Protein AF-F5T0L3-F1 (afdb_monomer_lite)

Sequence (76 aa):
MHPNQMSETKLRIEYAERSWKYEFPECIEEALEDDYVLNHDLYKDGVFEFIAMWCFIHPDITPEFMLEKIREYKKT

pLDDT: mean 90.16, std 13.6, range [35.22, 97.88]

Secondary structure (DSSP, 8-state):
----PPPHHHHHHHHHHHHTTS---HHHHHHHHHHHHHHGGG--TTHHHHHHHHHHH-TT--HHHHHHHHHHHTT-

Foldseek 3Di:
DPPPLDDLVVQLVVLCVVQVVADADPQQSVLCSVCCSVPVVLPDPCLNVVLRVCCVVCVPDHNVNSVVVSVVVSVD

Organism: NCBI:txid1026882

Structure (mmCIF, N/CA/C/O backbone):
data_AF-F5T0L3-F1
#
_entry.id   AF-F5T0L3-F1
#
loop_
_atom_site.group_PDB
_atom_site.id
_atom_site.type_symbol
_atom_site.label_atom_id
_atom_site.label_alt_id
_atom_site.label_comp_id
_atom_site.label_asym_id
_atom_site.label_entity_id
_atom_site.label_seq_id
_atom_site.pdbx_PDB_ins_code
_atom_site.Cartn_x
_atom_site.Cartn_y
_atom_site.Cartn_z
_atom_site.occupancy
_atom_site.B_iso_or_equiv
_atom_site.auth_seq_id
_atom_site.auth_comp_id
_atom_site.auth_asym_id
_atom_site.auth_atom_id
_atom_site.pdbx_PDB_model_num
ATOM 1 N N . MET A 1 1 ? -18.865 13.562 20.835 1.00 35.22 1 MET A N 1
ATOM 2 C CA . MET A 1 1 ? -18.439 12.268 20.267 1.00 35.22 1 MET A CA 1
ATOM 3 C C . MET A 1 1 ? -17.244 12.554 19.379 1.00 35.22 1 MET A C 1
ATOM 5 O O . MET A 1 1 ? -17.426 13.221 18.371 1.00 35.22 1 MET A O 1
ATOM 9 N N . HIS A 1 2 ? -16.036 12.164 19.785 1.00 40.50 2 HIS A N 1
ATOM 10 C CA . HIS A 1 2 ? -14.905 12.177 18.858 1.00 40.50 2 HIS A CA 1
ATOM 11 C C . HIS A 1 2 ? -15.050 10.945 17.958 1.00 40.50 2 HIS A C 1
ATOM 13 O O . HIS A 1 2 ? -15.281 9.860 18.500 1.00 40.50 2 HIS A O 1
ATOM 19 N N . PRO A 1 3 ? -15.002 11.085 16.622 1.00 48.00 3 PRO A N 1
ATOM 20 C CA . PRO A 1 3 ? -14.931 9.927 15.745 1.00 48.00 3 PRO A CA 1
ATOM 21 C C . PRO A 1 3 ? -13.714 9.107 16.177 1.00 48.00 3 PRO A C 1
ATOM 23 O O . PRO A 1 3 ? -12.666 9.662 16.503 1.00 48.00 3 PRO A O 1
ATOM 26 N N . ASN A 1 4 ? -13.914 7.802 16.291 1.00 52.28 4 ASN A N 1
ATOM 27 C CA . ASN A 1 4 ? -12.994 6.834 16.870 1.00 52.28 4 ASN A CA 1
ATOM 28 C C . ASN A 1 4 ? -11.742 6.700 15.975 1.00 52.28 4 ASN A C 1
ATOM 30 O O . ASN A 1 4 ? -11.632 5.744 15.217 1.00 52.28 4 ASN A O 1
ATOM 34 N N . GLN A 1 5 ? -10.844 7.691 15.986 1.00 63.84 5 GLN A N 1
ATOM 35 C CA . GLN A 1 5 ? -9.583 7.627 15.249 1.00 63.84 5 GLN A CA 1
ATOM 36 C C . GLN A 1 5 ? -8.743 6.508 15.859 1.00 63.84 5 GLN A C 1
ATOM 38 O O . GLN A 1 5 ? -8.403 6.541 17.045 1.00 63.84 5 GLN A O 1
ATOM 43 N N . MET A 1 6 ? -8.450 5.485 15.059 1.00 75.69 6 MET A N 1
ATOM 44 C CA . MET A 1 6 ? -7.508 4.452 15.464 1.00 75.69 6 MET A CA 1
ATOM 45 C C . MET A 1 6 ? -6.134 5.087 15.676 1.00 75.69 6 MET A C 1
ATOM 47 O O . MET A 1 6 ? -5.737 5.988 14.942 1.00 75.69 6 MET A O 1
ATOM 51 N N . SER A 1 7 ? -5.409 4.639 16.701 1.00 90.12 7 SER A N 1
ATOM 52 C CA . SER A 1 7 ? -4.028 5.079 16.897 1.00 90.12 7 SER A CA 1
ATOM 53 C C . SER A 1 7 ? -3.160 4.594 15.737 1.00 90.12 7 SER A C 1
ATOM 55 O O . SER A 1 7 ? -3.409 3.514 15.206 1.00 90.12 7 SER A O 1
ATOM 57 N N . GLU A 1 8 ? -2.100 5.330 15.404 1.00 94.19 8 GLU A N 1
ATOM 58 C CA . GLU A 1 8 ? -1.148 4.959 14.345 1.00 94.19 8 GLU A CA 1
ATOM 59 C C . GLU A 1 8 ? -0.687 3.498 14.452 1.00 94.19 8 GLU A C 1
ATOM 61 O O . GLU A 1 8 ? -0.778 2.746 13.490 1.00 94.19 8 GLU A O 1
ATOM 66 N N . THR A 1 9 ? -0.309 3.045 15.651 1.00 95.06 9 THR A N 1
ATOM 67 C CA . THR A 1 9 ? 0.087 1.647 15.885 1.00 95.06 9 THR A CA 1
ATOM 68 C C . THR A 1 9 ? -0.992 0.641 15.479 1.00 95.06 9 THR A C 1
ATOM 70 O O . THR A 1 9 ? -0.668 -0.419 14.960 1.00 95.06 9 THR A O 1
ATOM 73 N N . LYS A 1 10 ? -2.278 0.952 15.698 1.00 96.44 10 LYS A N 1
ATOM 74 C CA . LYS A 1 10 ? -3.378 0.061 15.298 1.00 96.44 10 LYS A CA 1
ATOM 75 C C . LYS A 1 10 ? -3.534 0.025 13.784 1.00 96.44 10 LYS A C 1
ATOM 77 O O . LYS A 1 10 ? -3.784 -1.045 13.253 1.00 96.44 10 LYS A O 1
ATOM 82 N N . LEU A 1 11 ? -3.366 1.165 13.115 1.00 96.44 11 LEU A N 1
ATOM 83 C CA . LEU A 1 11 ? -3.416 1.248 11.655 1.00 96.44 11 LEU A CA 1
ATOM 84 C C . LEU A 1 11 ? -2.260 0.479 11.010 1.00 96.44 11 LEU A C 1
ATOM 86 O O . LEU A 1 11 ? -2.499 -0.256 10.064 1.00 96.44 11 LEU A O 1
ATOM 90 N N . ARG A 1 12 ? -1.042 0.574 11.556 1.00 97.06 12 ARG A N 1
ATOM 91 C CA . ARG A 1 12 ? 0.117 -0.200 11.076 1.00 97.06 12 ARG A CA 1
ATOM 92 C C . ARG A 1 12 ? -0.055 -1.711 11.295 1.00 97.06 12 ARG A C 1
ATOM 94 O O . ARG A 1 12 ? 0.253 -2.499 10.409 1.00 97.06 12 ARG A O 1
ATOM 101 N N . ILE A 1 13 ? -0.610 -2.125 12.443 1.00 97.19 13 ILE A N 1
ATOM 102 C CA . ILE A 1 13 ? -0.956 -3.539 12.689 1.00 97.19 13 ILE A CA 1
ATOM 103 C C . ILE A 1 13 ? -2.021 -4.017 11.698 1.00 97.19 13 ILE A C 1
ATOM 105 O O . ILE A 1 13 ? -1.847 -5.061 11.080 1.00 97.19 13 ILE A O 1
ATOM 109 N N . GLU A 1 14 ? -3.102 -3.253 11.523 1.00 96.00 14 GLU A N 1
ATOM 110 C CA . GLU A 1 14 ? -4.163 -3.597 10.573 1.00 96.00 14 GLU A CA 1
ATOM 111 C C . GLU A 1 14 ? -3.620 -3.677 9.140 1.00 96.00 14 GLU A C 1
ATOM 113 O O . GLU A 1 14 ? -3.947 -4.607 8.409 1.00 96.00 14 GLU A O 1
ATOM 118 N N . TYR A 1 15 ? -2.763 -2.737 8.741 1.00 96.75 15 TYR A N 1
ATOM 119 C CA . TYR A 1 15 ? -2.090 -2.763 7.450 1.00 96.75 15 TYR A CA 1
ATOM 120 C C . TYR A 1 15 ? -1.331 -4.081 7.255 1.00 96.75 15 TYR A C 1
ATOM 122 O O . TYR A 1 15 ? -1.619 -4.796 6.296 1.00 96.75 15 TYR A O 1
ATOM 130 N N . ALA A 1 16 ? -0.471 -4.462 8.207 1.00 96.00 16 ALA A N 1
ATOM 131 C CA . ALA A 1 16 ? 0.270 -5.721 8.152 1.00 96.00 16 ALA A CA 1
ATOM 132 C C . ALA A 1 16 ? -0.665 -6.945 8.071 1.00 96.00 16 ALA A C 1
ATOM 134 O O . ALA A 1 16 ? -0.438 -7.857 7.278 1.00 96.00 16 ALA A O 1
ATOM 135 N N . GLU A 1 17 ? -1.764 -6.960 8.833 1.00 96.19 17 GLU A N 1
ATOM 136 C CA . GLU A 1 17 ? -2.781 -8.023 8.784 1.00 96.19 17 GLU A CA 1
ATOM 137 C C . GLU A 1 17 ? -3.540 -8.094 7.451 1.00 96.19 17 GLU A C 1
ATOM 139 O O . GLU A 1 17 ? -4.107 -9.137 7.113 1.00 96.19 17 GLU A O 1
ATOM 144 N N . ARG A 1 18 ? -3.583 -7.007 6.679 1.00 95.19 18 ARG A N 1
ATOM 145 C CA . ARG A 1 18 ? -4.269 -6.954 5.381 1.00 95.19 18 ARG A CA 1
ATOM 146 C C . ARG A 1 18 ? -3.317 -7.178 4.208 1.00 95.19 18 ARG A C 1
ATOM 148 O O . ARG A 1 18 ? -3.756 -7.725 3.191 1.00 95.19 18 ARG A O 1
ATOM 155 N N . SER A 1 19 ? -2.045 -6.809 4.354 1.00 95.69 19 SER A N 1
ATOM 156 C CA . SER A 1 19 ? -1.016 -6.949 3.322 1.00 95.69 19 SER A CA 1
ATOM 157 C C . SER A 1 19 ? -0.243 -8.272 3.388 1.00 95.69 19 SER A C 1
ATOM 159 O O . SER A 1 19 ? 0.259 -8.685 2.351 1.00 95.69 19 SER A O 1
ATOM 161 N N . TRP A 1 20 ? -0.223 -9.001 4.519 1.00 94.62 20 TRP A N 1
ATOM 162 C CA . TRP A 1 20 ? 0.685 -10.151 4.764 1.00 94.62 20 TRP A CA 1
ATOM 163 C C . TRP A 1 20 ? 0.764 -11.239 3.681 1.00 94.62 20 TRP A C 1
ATOM 165 O O . TRP A 1 20 ? 1.743 -11.979 3.624 1.00 94.62 20 TRP A O 1
ATOM 175 N N . LYS A 1 21 ? -0.291 -11.415 2.878 1.00 95.06 21 LYS A N 1
ATOM 176 C CA . LYS A 1 21 ? -0.352 -12.439 1.823 1.00 95.06 21 LYS A CA 1
ATOM 177 C C . LYS A 1 21 ? 0.206 -11.963 0.478 1.00 95.06 21 LYS A C 1
ATOM 179 O O . LYS A 1 21 ? 0.229 -12.747 -0.470 1.00 95.06 21 LYS A O 1
ATOM 184 N N . TYR A 1 22 ? 0.559 -10.689 0.375 1.00 94.75 22 TYR A N 1
ATOM 185 C CA . TYR A 1 22 ? 1.122 -10.069 -0.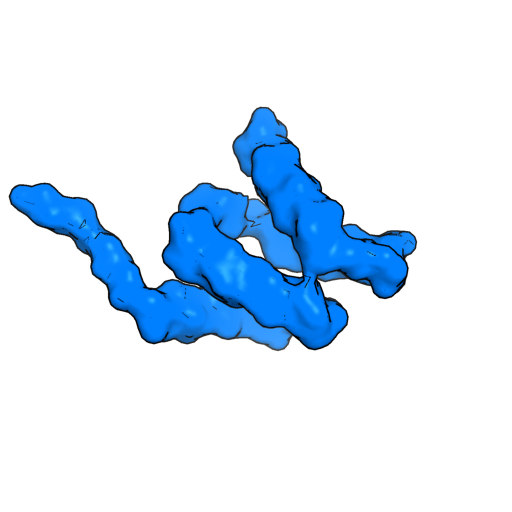812 1.00 94.75 22 TYR A CA 1
ATOM 186 C C . TYR A 1 22 ? 2.594 -9.756 -0.568 1.00 94.75 22 TYR A C 1
ATOM 188 O O . TYR A 1 22 ? 3.005 -9.472 0.552 1.00 94.75 22 TYR A O 1
ATOM 196 N N . GLU A 1 23 ? 3.381 -9.817 -1.634 1.00 91.19 23 GLU A N 1
ATOM 197 C CA . GLU A 1 23 ? 4.801 -9.494 -1.603 1.00 91.19 23 GLU A CA 1
ATOM 198 C C . GLU A 1 23 ? 5.003 -8.234 -2.446 1.00 91.19 23 GLU A C 1
ATOM 200 O O . GLU A 1 23 ? 4.914 -8.278 -3.677 1.00 91.19 23 GLU A O 1
ATOM 205 N N . PHE A 1 24 ? 5.186 -7.093 -1.779 1.00 94.56 24 PHE A N 1
ATOM 206 C CA . PHE A 1 24 ? 5.472 -5.821 -2.436 1.00 94.56 24 PHE A CA 1
ATOM 207 C C . PHE A 1 24 ? 6.978 -5.532 -2.400 1.00 94.56 24 PHE A C 1
ATOM 209 O O . PHE A 1 24 ? 7.669 -5.953 -1.469 1.00 94.56 24 PHE A O 1
ATOM 216 N N . PRO A 1 25 ? 7.519 -4.804 -3.393 1.00 94.94 25 PRO A N 1
ATOM 217 C CA . PRO A 1 25 ? 8.865 -4.255 -3.284 1.00 94.94 25 PRO A CA 1
ATOM 218 C C . PRO A 1 25 ? 8.995 -3.397 -2.018 1.00 94.94 25 PRO A C 1
ATOM 220 O O . PRO A 1 25 ? 8.084 -2.635 -1.709 1.00 94.94 25 PRO A O 1
ATOM 223 N N . GLU A 1 26 ? 10.132 -3.473 -1.324 1.00 95.00 26 GLU A N 1
ATOM 224 C CA . GLU A 1 26 ? 10.359 -2.799 -0.029 1.00 95.00 26 GLU A CA 1
ATOM 225 C C . GLU A 1 26 ? 10.015 -1.299 -0.065 1.00 95.00 26 GLU A C 1
ATOM 227 O O . GLU A 1 26 ? 9.269 -0.811 0.777 1.00 95.00 26 GLU A O 1
ATOM 232 N N . CYS A 1 27 ? 10.454 -0.580 -1.104 1.00 95.56 27 CYS A N 1
ATOM 233 C CA . CYS A 1 27 ? 10.156 0.847 -1.256 1.00 95.56 27 CYS A CA 1
ATOM 234 C C . CYS A 1 27 ? 8.662 1.149 -1.466 1.00 95.56 27 CYS A C 1
ATOM 236 O O . CYS A 1 27 ? 8.198 2.241 -1.139 1.00 95.56 27 CYS A O 1
ATOM 238 N N . ILE A 1 28 ? 7.911 0.203 -2.037 1.00 97.06 28 ILE A N 1
ATOM 239 C CA . ILE A 1 28 ? 6.462 0.308 -2.198 1.00 97.06 28 ILE A CA 1
ATOM 240 C C . ILE A 1 28 ? 5.787 0.010 -0.859 1.00 97.06 28 ILE A C 1
ATOM 242 O O . ILE A 1 28 ? 4.945 0.795 -0.444 1.00 97.06 28 ILE A O 1
ATOM 246 N N . GLU A 1 29 ? 6.180 -1.065 -0.170 1.00 96.94 29 GLU A N 1
ATOM 247 C CA . GLU A 1 29 ? 5.648 -1.448 1.147 1.00 96.94 29 GLU A CA 1
ATOM 248 C C . GLU A 1 29 ? 5.726 -0.288 2.151 1.00 96.94 29 GLU A C 1
ATOM 250 O O . GLU A 1 29 ? 4.708 0.084 2.730 1.00 96.94 29 GLU A O 1
ATOM 255 N N . GLU A 1 30 ? 6.899 0.342 2.292 1.00 96.62 30 GLU A N 1
ATOM 256 C CA . GLU A 1 30 ? 7.096 1.478 3.206 1.00 96.62 30 GLU A CA 1
ATOM 257 C C . GLU A 1 30 ? 6.146 2.644 2.886 1.00 96.62 30 GLU A C 1
ATOM 259 O O . GLU A 1 30 ? 5.489 3.199 3.770 1.00 96.62 30 GLU A O 1
ATOM 264 N N . ALA A 1 31 ? 6.019 2.991 1.602 1.00 97.88 31 ALA A N 1
ATOM 265 C CA . ALA A 1 31 ? 5.158 4.085 1.168 1.00 97.88 31 ALA A CA 1
ATOM 266 C C . ALA A 1 31 ? 3.664 3.774 1.344 1.00 97.88 31 ALA A C 1
ATOM 268 O O . ALA A 1 31 ? 2.878 4.680 1.632 1.00 97.88 31 ALA A O 1
ATOM 269 N N . LEU A 1 32 ? 3.265 2.513 1.166 1.00 97.69 32 LEU A N 1
ATOM 270 C CA . LEU A 1 32 ? 1.894 2.062 1.382 1.00 97.69 32 LEU A CA 1
ATOM 271 C C . LEU A 1 32 ? 1.537 2.055 2.863 1.00 97.69 32 LEU A C 1
ATOM 273 O O . LEU A 1 32 ? 0.441 2.489 3.201 1.00 97.69 32 LEU A O 1
ATOM 277 N N . GLU A 1 33 ? 2.430 1.595 3.739 1.00 97.75 33 GLU A N 1
ATOM 278 C CA . GLU A 1 33 ? 2.191 1.598 5.183 1.00 97.75 33 GLU A CA 1
ATOM 279 C C . GLU A 1 33 ? 1.986 3.033 5.696 1.00 97.75 33 GLU A C 1
ATOM 281 O O . GLU A 1 33 ? 1.004 3.319 6.392 1.00 97.75 33 GLU A O 1
ATOM 286 N N . ASP A 1 34 ? 2.859 3.959 5.296 1.00 97.62 34 ASP A N 1
ATOM 287 C CA . ASP A 1 34 ? 2.754 5.370 5.675 1.00 97.62 34 ASP A CA 1
ATOM 288 C C . ASP A 1 34 ? 1.498 6.039 5.092 1.00 97.62 34 ASP A C 1
ATOM 290 O O . ASP A 1 34 ? 0.782 6.758 5.802 1.00 97.62 34 ASP A O 1
ATOM 294 N N . ASP A 1 35 ? 1.173 5.787 3.820 1.00 97.44 35 ASP A N 1
ATOM 295 C CA . ASP A 1 35 ? -0.054 6.314 3.215 1.00 97.44 35 ASP A CA 1
ATOM 296 C C . ASP A 1 35 ? -1.307 5.669 3.827 1.00 97.44 35 ASP A C 1
ATOM 298 O O . ASP A 1 35 ? -2.304 6.365 4.010 1.00 97.44 35 ASP A O 1
ATOM 302 N N . TYR A 1 36 ? -1.266 4.401 4.244 1.00 96.69 36 TYR A N 1
ATOM 303 C CA . TYR A 1 36 ? -2.365 3.737 4.948 1.00 96.69 36 TYR A CA 1
ATOM 304 C C . TYR A 1 36 ? -2.666 4.423 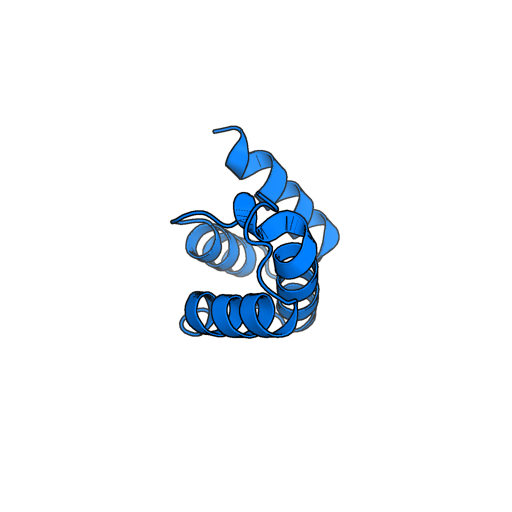6.279 1.00 96.69 36 TYR A C 1
ATOM 306 O O . TYR A 1 36 ? -3.825 4.709 6.573 1.00 96.69 36 TYR A O 1
ATOM 314 N N . VAL A 1 37 ? -1.646 4.761 7.071 1.00 96.25 37 VAL A N 1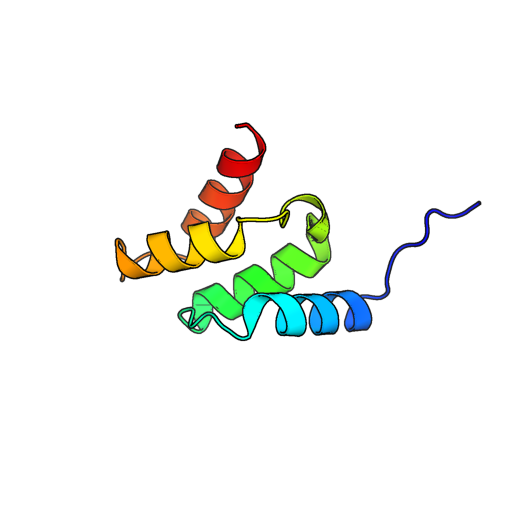
ATOM 315 C CA . VAL A 1 37 ? -1.837 5.483 8.341 1.00 96.25 37 VAL A CA 1
ATOM 316 C C . VAL A 1 37 ? -2.571 6.813 8.126 1.00 96.25 37 VAL A C 1
ATOM 318 O O . VAL A 1 37 ? -3.438 7.182 8.922 1.00 96.25 37 VAL A O 1
ATOM 321 N N . LEU A 1 38 ? -2.261 7.527 7.042 1.00 95.31 38 LEU A N 1
ATOM 322 C CA . LEU A 1 38 ? -2.856 8.830 6.734 1.00 95.31 38 LEU A CA 1
ATOM 323 C C . LEU A 1 38 ? -4.216 8.721 6.030 1.00 95.31 38 LEU A C 1
ATOM 325 O O . LEU A 1 38 ? -5.095 9.558 6.239 1.00 95.31 38 LEU A O 1
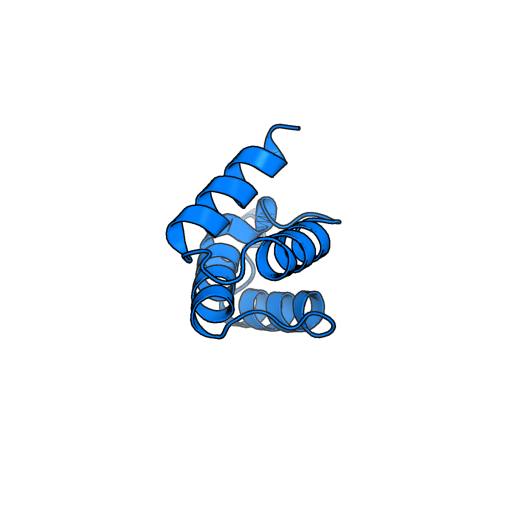ATOM 329 N N . ASN A 1 39 ? -4.391 7.697 5.199 1.00 94.62 39 ASN A N 1
ATOM 330 C CA . ASN A 1 39 ? -5.451 7.596 4.205 1.00 94.62 39 ASN A CA 1
ATOM 331 C C . ASN A 1 39 ? -6.133 6.214 4.199 1.00 94.62 39 ASN A C 1
ATOM 333 O O . ASN A 1 39 ? -6.610 5.784 3.151 1.00 94.62 39 ASN A O 1
ATOM 337 N N . HIS A 1 40 ? -6.225 5.519 5.341 1.00 93.00 40 HIS A N 1
ATOM 338 C CA . HIS A 1 40 ? -6.759 4.144 5.429 1.00 93.00 40 HIS A CA 1
ATOM 339 C C . HIS A 1 40 ? -8.117 3.933 4.727 1.00 93.00 40 HIS A C 1
ATOM 341 O O . HIS A 1 40 ? -8.351 2.882 4.136 1.00 93.00 40 HIS A O 1
ATOM 347 N N . ASP A 1 41 ? -8.982 4.955 4.681 1.00 91.38 41 ASP A N 1
ATOM 348 C CA . ASP A 1 41 ? -10.264 4.949 3.954 1.00 91.38 41 ASP A CA 1
ATOM 349 C C . ASP A 1 41 ? -10.139 4.760 2.423 1.00 91.38 41 ASP A C 1
ATOM 351 O O . ASP A 1 41 ? -11.146 4.551 1.729 1.00 91.38 41 ASP A O 1
ATOM 355 N N . LEU A 1 42 ? -8.936 4.920 1.859 1.00 92.44 42 LEU A N 1
ATOM 356 C CA . LEU A 1 42 ? -8.621 4.612 0.460 1.00 92.44 42 LEU A CA 1
ATOM 357 C C . LEU A 1 42 ? -8.423 3.111 0.243 1.00 92.44 42 LEU A C 1
ATOM 359 O O . LEU A 1 42 ? -8.750 2.611 -0.830 1.00 92.44 42 LEU A O 1
ATOM 363 N N . TYR A 1 43 ? -7.953 2.393 1.259 1.00 93.50 43 TYR A N 1
ATOM 364 C CA . TYR A 1 43 ? -7.561 0.991 1.186 1.00 93.50 43 TYR A CA 1
ATOM 365 C C . TYR A 1 43 ? -8.755 0.092 1.487 1.00 93.50 43 TYR A C 1
ATOM 367 O O . TYR A 1 43 ? -8.818 -0.587 2.510 1.00 93.50 43 TYR A O 1
ATOM 375 N N . LYS A 1 44 ? -9.749 0.103 0.602 1.00 88.38 44 LYS A N 1
ATOM 376 C CA . LYS A 1 44 ? -10.913 -0.791 0.680 1.00 88.38 44 LYS A CA 1
ATOM 377 C C . LYS A 1 44 ? -10.591 -2.176 0.115 1.00 88.38 44 LYS A C 1
ATOM 379 O O . LYS A 1 44 ? -9.470 -2.448 -0.316 1.00 88.38 44 LYS A O 1
ATOM 384 N N . ASP A 1 45 ? -11.579 -3.060 0.138 1.00 85.12 45 ASP A N 1
ATOM 385 C CA . ASP A 1 45 ? -11.459 -4.401 -0.427 1.00 85.12 45 ASP A CA 1
ATOM 386 C C . ASP A 1 45 ? -10.967 -4.347 -1.883 1.00 85.12 45 ASP A C 1
ATOM 388 O O . ASP A 1 45 ? -11.379 -3.498 -2.674 1.00 85.12 45 ASP A O 1
ATOM 392 N N . GLY A 1 46 ? -10.035 -5.237 -2.221 1.00 90.38 46 GLY A N 1
ATOM 393 C CA . GLY A 1 46 ? -9.433 -5.328 -3.554 1.00 90.38 46 GLY A CA 1
ATOM 394 C C . GLY A 1 46 ? -8.250 -4.388 -3.818 1.00 90.38 46 GLY A C 1
ATOM 395 O O . GLY A 1 46 ? -7.500 -4.646 -4.752 1.00 90.38 46 GLY A O 1
ATOM 396 N N . VAL A 1 47 ? -7.998 -3.362 -2.993 1.00 95.25 47 VAL A N 1
ATOM 397 C CA . VAL A 1 47 ? -6.868 -2.433 -3.225 1.00 95.25 47 VAL A CA 1
ATOM 398 C C . VAL A 1 47 ? -5.517 -3.146 -3.165 1.00 95.25 47 VAL A C 1
ATOM 400 O O . VAL A 1 47 ? -4.688 -2.956 -4.046 1.00 95.25 47 VAL A O 1
ATOM 403 N N . PHE A 1 48 ? -5.299 -4.022 -2.185 1.00 95.81 48 PHE A N 1
ATOM 404 C CA . PHE A 1 48 ? -4.040 -4.770 -2.091 1.00 95.81 48 PHE A CA 1
ATOM 405 C C . PHE A 1 48 ? -3.848 -5.781 -3.231 1.00 95.81 48 PHE A C 1
ATOM 407 O O . PHE A 1 48 ? -2.725 -6.000 -3.674 1.00 95.81 48 PHE A O 1
ATOM 414 N N . GLU A 1 49 ? -4.936 -6.353 -3.754 1.00 95.19 49 GLU A N 1
ATOM 415 C CA . GLU A 1 49 ? -4.882 -7.221 -4.937 1.00 95.19 49 GLU A CA 1
ATOM 416 C C . GLU A 1 49 ? -4.538 -6.415 -6.196 1.00 95.19 49 GLU A C 1
ATOM 418 O O . GLU A 1 49 ? -3.685 -6.823 -6.983 1.00 95.19 49 GLU A O 1
ATOM 423 N N . PHE A 1 50 ? -5.137 -5.229 -6.343 1.00 95.25 50 PHE A N 1
ATOM 424 C CA . PHE A 1 50 ? -4.786 -4.269 -7.383 1.00 95.25 50 PHE A CA 1
ATOM 425 C C . PHE A 1 50 ? -3.300 -3.890 -7.312 1.00 95.25 50 PHE A C 1
ATOM 427 O O . PHE A 1 50 ? -2.604 -4.005 -8.317 1.00 95.25 50 PHE A O 1
ATOM 434 N N . ILE A 1 51 ? -2.790 -3.514 -6.136 1.00 96.06 51 ILE A N 1
ATOM 435 C CA . ILE A 1 51 ? -1.373 -3.169 -5.936 1.00 96.06 51 ILE A CA 1
ATOM 436 C C . ILE A 1 51 ? -0.472 -4.342 -6.339 1.00 96.06 51 ILE A C 1
ATOM 438 O O . ILE A 1 51 ? 0.440 -4.153 -7.142 1.00 96.06 51 ILE A O 1
ATOM 442 N N . ALA A 1 52 ? -0.758 -5.555 -5.851 1.00 95.31 52 ALA A N 1
ATOM 443 C CA . ALA A 1 52 ? 0.023 -6.750 -6.174 1.00 95.31 52 ALA A CA 1
ATOM 444 C C . ALA A 1 52 ? 0.089 -7.001 -7.688 1.00 95.31 52 ALA A C 1
ATOM 446 O O . ALA A 1 52 ? 1.162 -7.244 -8.243 1.00 95.31 52 ALA A O 1
ATOM 447 N N . MET A 1 53 ? -1.054 -6.890 -8.371 1.00 95.12 53 MET A N 1
ATOM 448 C CA . MET A 1 53 ? -1.134 -7.023 -9.824 1.00 95.12 53 MET A CA 1
ATOM 449 C C . MET A 1 53 ? -0.301 -5.947 -10.536 1.00 95.12 53 MET A C 1
ATOM 451 O O . MET A 1 53 ? 0.402 -6.257 -11.498 1.00 95.12 53 MET A O 1
ATOM 455 N N . TRP A 1 54 ? -0.345 -4.695 -10.078 1.00 95.25 54 TRP A N 1
ATOM 456 C CA . TRP A 1 54 ? 0.435 -3.618 -10.687 1.00 95.25 54 TRP A CA 1
ATOM 457 C C . TRP A 1 54 ? 1.937 -3.790 -10.482 1.00 95.25 54 TRP A C 1
ATOM 459 O O . TRP A 1 54 ? 2.675 -3.645 -11.452 1.00 95.25 54 TRP A O 1
ATOM 469 N N . CYS A 1 55 ? 2.390 -4.147 -9.278 1.00 94.81 55 CYS A N 1
ATOM 470 C CA . CYS A 1 55 ? 3.800 -4.456 -9.024 1.00 94.81 55 CYS A CA 1
ATOM 471 C C . CYS A 1 55 ? 4.290 -5.626 -9.889 1.00 94.81 55 CYS A C 1
ATOM 473 O O . CYS A 1 55 ? 5.423 -5.609 -10.362 1.00 94.81 55 CYS A O 1
ATOM 475 N N . PHE A 1 56 ? 3.431 -6.617 -10.150 1.00 94.19 56 PHE A N 1
ATOM 476 C CA . PHE A 1 56 ? 3.766 -7.739 -11.024 1.00 94.19 56 PHE A CA 1
ATOM 477 C C . PHE A 1 56 ? 3.916 -7.331 -12.500 1.00 94.19 56 PHE A C 1
ATOM 479 O O . PHE A 1 56 ? 4.829 -7.794 -13.182 1.00 94.19 56 PHE A O 1
ATOM 486 N N . ILE A 1 57 ? 3.029 -6.471 -13.012 1.00 95.00 57 ILE A N 1
ATOM 487 C CA . ILE A 1 57 ? 3.044 -6.031 -14.422 1.00 95.00 57 ILE A CA 1
ATOM 488 C C . ILE A 1 57 ? 4.108 -4.945 -14.663 1.00 95.00 57 ILE A C 1
ATOM 490 O O . ILE A 1 57 ? 4.675 -4.862 -15.754 1.00 95.00 57 ILE A O 1
ATOM 494 N N . HIS A 1 58 ? 4.387 -4.123 -13.652 1.00 93.88 58 HIS A N 1
ATOM 495 C CA . HIS A 1 58 ? 5.306 -2.990 -13.708 1.00 93.88 58 HIS A CA 1
ATOM 496 C C . HIS A 1 58 ? 6.384 -3.126 -12.622 1.00 93.88 58 HIS A C 1
ATOM 498 O O . HIS A 1 58 ? 6.272 -2.494 -11.574 1.00 93.88 58 HIS A O 1
ATOM 504 N N . PRO A 1 59 ? 7.446 -3.916 -12.860 1.00 88.94 59 PRO A N 1
ATOM 505 C CA . PRO A 1 59 ? 8.488 -4.153 -11.858 1.00 88.94 59 PRO A CA 1
ATOM 506 C C . PRO A 1 59 ? 9.275 -2.886 -11.483 1.00 88.94 59 PRO A C 1
ATOM 508 O O . PRO A 1 59 ? 9.789 -2.799 -10.374 1.00 88.94 59 PRO A O 1
ATOM 511 N N . ASP A 1 60 ? 9.323 -1.889 -12.373 1.00 93.00 60 ASP A N 1
ATOM 512 C CA . ASP A 1 60 ? 10.000 -0.602 -12.153 1.00 93.00 60 ASP A CA 1
ATOM 513 C C . ASP A 1 60 ? 9.055 0.490 -11.611 1.00 93.00 60 ASP A C 1
ATOM 515 O O . ASP A 1 60 ? 9.329 1.687 -11.738 1.00 93.00 60 ASP A O 1
ATOM 519 N N . ILE A 1 61 ? 7.892 0.106 -11.072 1.00 94.94 61 ILE A N 1
ATOM 520 C CA . ILE A 1 61 ? 6.924 1.059 -10.526 1.00 94.94 61 ILE A CA 1
ATOM 521 C C . ILE A 1 61 ? 7.526 1.824 -9.345 1.00 94.94 61 ILE A C 1
ATOM 523 O O . ILE A 1 61 ? 8.135 1.238 -8.453 1.00 94.94 61 ILE A O 1
ATOM 527 N N . THR A 1 62 ? 7.344 3.145 -9.332 1.00 97.12 62 THR A N 1
ATOM 528 C CA . THR A 1 62 ? 7.792 3.975 -8.211 1.00 97.12 62 THR A CA 1
ATOM 529 C C . THR A 1 62 ? 6.698 4.087 -7.147 1.00 97.12 62 THR A C 1
ATOM 531 O O . THR A 1 62 ? 5.506 3.982 -7.476 1.00 97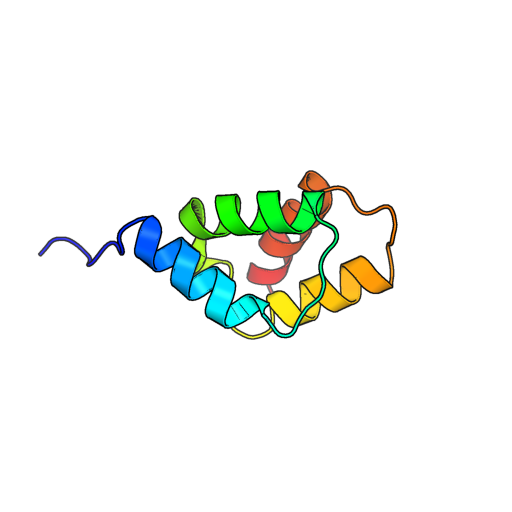.12 62 THR A O 1
ATOM 534 N N . PRO A 1 63 ? 7.066 4.349 -5.880 1.00 97.75 63 PRO A N 1
ATOM 535 C CA . PRO A 1 63 ? 6.095 4.573 -4.814 1.00 97.75 63 PRO A CA 1
ATOM 536 C C . PRO A 1 63 ? 5.089 5.679 -5.141 1.00 97.75 63 PRO A C 1
ATOM 538 O O . PRO A 1 63 ? 3.884 5.502 -4.966 1.00 97.75 63 PRO A O 1
ATOM 541 N N . GLU A 1 64 ? 5.550 6.798 -5.700 1.00 97.31 64 GLU A N 1
ATOM 542 C CA . GLU A 1 64 ? 4.698 7.945 -6.025 1.00 97.31 64 GLU A CA 1
ATOM 543 C C . GLU A 1 64 ? 3.641 7.584 -7.070 1.00 97.31 64 GLU A C 1
ATOM 545 O O . GLU A 1 64 ? 2.474 7.959 -6.928 1.00 97.31 64 GLU A O 1
ATOM 550 N N . PHE A 1 65 ? 4.036 6.823 -8.094 1.00 96.31 65 PHE A N 1
ATOM 551 C CA . PHE A 1 65 ? 3.123 6.370 -9.136 1.00 96.31 65 PHE A CA 1
ATOM 552 C C . PHE A 1 65 ? 2.103 5.363 -8.591 1.00 96.31 65 PHE A C 1
ATOM 554 O O . PHE A 1 65 ? 0.921 5.441 -8.926 1.00 96.31 65 PHE A O 1
ATOM 561 N N . MET A 1 66 ? 2.521 4.444 -7.714 1.00 96.69 66 MET A N 1
ATOM 562 C CA . MET A 1 66 ? 1.597 3.501 -7.075 1.00 96.69 66 MET A CA 1
ATOM 563 C C . MET A 1 66 ? 0.537 4.230 -6.236 1.00 96.69 66 MET A C 1
ATOM 565 O O . MET A 1 66 ? -0.661 3.965 -6.369 1.00 96.69 66 MET A O 1
ATOM 569 N N . LEU A 1 67 ? 0.954 5.204 -5.425 1.00 97.06 67 LEU A N 1
ATOM 570 C CA . LEU A 1 67 ? 0.038 6.007 -4.612 1.00 97.06 67 LEU A CA 1
ATOM 571 C C . LEU A 1 67 ? -0.939 6.828 -5.470 1.00 97.06 67 LEU A C 1
ATOM 573 O O . LEU A 1 67 ? -2.108 6.985 -5.106 1.00 97.06 67 LEU A O 1
ATOM 577 N N . GLU A 1 68 ? -0.502 7.330 -6.627 1.00 96.00 68 GLU A N 1
ATOM 578 C CA . GLU A 1 68 ? -1.399 7.957 -7.604 1.00 96.00 68 GLU A CA 1
ATOM 579 C C . GLU A 1 68 ? -2.466 6.968 -8.100 1.00 96.00 68 GLU A C 1
ATOM 581 O O . GLU A 1 68 ? -3.659 7.284 -8.069 1.00 96.00 68 GLU A O 1
ATOM 586 N N . LYS A 1 69 ? -2.071 5.740 -8.459 1.00 94.44 69 LYS A N 1
ATOM 587 C CA . LYS A 1 69 ? -2.996 4.699 -8.935 1.00 94.44 69 LYS A CA 1
ATOM 588 C C . LYS A 1 69 ? -4.028 4.291 -7.888 1.00 94.44 69 LYS A C 1
ATOM 590 O O . LYS A 1 69 ? -5.197 4.122 -8.229 1.00 94.44 69 LYS A O 1
ATOM 595 N N . ILE A 1 70 ? -3.647 4.207 -6.615 1.00 94.88 70 ILE A N 1
ATOM 596 C CA . ILE A 1 70 ? -4.581 3.920 -5.510 1.00 94.88 70 ILE A CA 1
ATOM 597 C C . ILE A 1 70 ? -5.642 5.024 -5.389 1.00 94.88 70 ILE A C 1
ATOM 599 O O . ILE A 1 70 ? -6.837 4.749 -5.242 1.00 94.88 70 ILE A O 1
ATOM 603 N N . ARG A 1 71 ? -5.232 6.292 -5.509 1.00 94.19 71 ARG A N 1
ATOM 604 C CA . ARG A 1 71 ? -6.150 7.445 -5.467 1.00 94.19 71 ARG A CA 1
ATOM 605 C C . ARG A 1 71 ? -7.099 7.475 -6.667 1.00 94.19 71 ARG A C 1
ATOM 607 O O . ARG A 1 71 ? -8.235 7.935 -6.527 1.00 94.19 71 ARG A O 1
ATOM 614 N N . GLU A 1 72 ? -6.657 7.001 -7.830 1.00 91.38 72 GLU A N 1
ATOM 615 C CA . GLU A 1 72 ? -7.498 6.832 -9.022 1.00 91.38 72 GLU A CA 1
ATOM 616 C C . GLU A 1 72 ? -8.491 5.676 -8.866 1.00 91.38 72 GLU A C 1
ATOM 618 O O . GLU A 1 72 ? -9.671 5.855 -9.168 1.00 91.38 72 GLU A O 1
ATOM 623 N N . TYR A 1 73 ? -8.050 4.537 -8.327 1.00 87.00 73 TYR A N 1
ATOM 624 C CA . TYR A 1 73 ? -8.876 3.343 -8.119 1.00 87.00 73 TYR A CA 1
ATOM 625 C C . TYR A 1 73 ? -10.080 3.595 -7.197 1.00 87.00 73 TYR A C 1
ATOM 627 O O . TYR A 1 73 ? -11.148 3.027 -7.394 1.00 87.00 73 TYR A O 1
ATOM 635 N N . LYS A 1 74 ? -9.980 4.513 -6.226 1.00 67.81 74 LYS A N 1
ATOM 636 C CA . LYS A 1 74 ? -11.138 4.899 -5.392 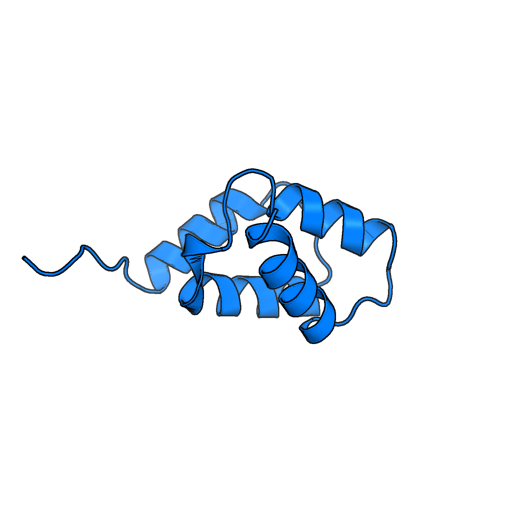1.00 67.81 74 LYS A CA 1
ATOM 637 C C . LYS A 1 74 ? -12.264 5.599 -6.173 1.00 67.81 74 LYS A C 1
ATOM 639 O O . LYS A 1 74 ? -13.388 5.672 -5.676 1.00 67.81 74 LYS A O 1
ATOM 644 N N . LYS A 1 75 ? -11.974 6.197 -7.334 1.00 59.88 75 LYS A N 1
ATOM 645 C CA . LYS A 1 75 ? -12.971 6.949 -8.118 1.00 59.88 75 LYS A CA 1
ATOM 646 C C . LYS A 1 75 ? -13.863 6.048 -8.978 1.00 59.88 75 LYS A C 1
ATOM 648 O O . LYS A 1 75 ? -14.859 6.551 -9.497 1.00 59.88 75 LYS A O 1
ATOM 653 N N . THR A 1 76 ? -13.492 4.782 -9.146 1.00 56.44 76 THR A N 1
ATOM 654 C CA . THR A 1 76 ? -14.268 3.753 -9.856 1.00 56.44 76 THR A CA 1
ATOM 655 C C . THR A 1 76 ? -15.166 2.977 -8.911 1.00 56.44 76 THR A C 1
ATOM 657 O O . THR A 1 76 ? -16.310 2.694 -9.326 1.00 56.44 76 THR A O 1
#

Radius of gyration: 12.52 Å; chains: 1; bounding box: 29×25×35 Å